Protein AF-A0A6N3X3S5-F1 (afdb_monomer_lite)

Sequence (82 aa):
DQRQLVSFDWPGFGDSDRPAIAYDAALLCSALRAVLSFLRTTNPGRITVVAAGHSASVALGLAAEWSGLWQKLVVVAPTWRG

Structure (mmCIF, N/CA/C/O backbone):
data_AF-A0A6N3X3S5-F1
#
_entry.id   AF-A0A6N3X3S5-F1
#
loop_
_atom_site.group_PDB
_atom_site.id
_atom_site.type_symbol
_atom_site.label_atom_id
_atom_site.label_alt_id
_atom_site.label_comp_id
_atom_site.label_asym_id
_atom_site.label_entity_id
_atom_site.label_seq_id
_atom_site.pdbx_PDB_ins_code
_atom_site.Cartn_x
_atom_site.Cartn_y
_atom_site.Cartn_z
_atom_site.occupancy
_atom_site.B_iso_or_equiv
_atom_site.auth_seq_id
_atom_site.auth_comp_id
_atom_site.auth_asym_id
_atom_site.auth_atom_id
_atom_site.pdbx_PDB_model_num
ATOM 1 N N . ASP A 1 1 ? -22.425 -3.693 10.446 1.00 72.56 1 ASP A N 1
ATOM 2 C CA . ASP A 1 1 ? -21.241 -2.850 10.178 1.00 72.56 1 ASP A CA 1
ATOM 3 C C . ASP A 1 1 ? -20.911 -2.819 8.698 1.00 72.56 1 ASP A C 1
ATOM 5 O O . ASP A 1 1 ? -20.496 -3.835 8.151 1.00 72.56 1 ASP A O 1
ATOM 9 N N . GLN A 1 2 ? -21.118 -1.679 8.037 1.00 82.81 2 GLN A N 1
ATOM 10 C CA . GLN A 1 2 ? -20.639 -1.472 6.668 1.00 82.81 2 GLN A CA 1
ATOM 11 C C . GLN A 1 2 ? -19.168 -1.045 6.701 1.00 82.81 2 GLN A C 1
ATOM 13 O O . GLN A 1 2 ? -18.768 -0.244 7.545 1.00 82.81 2 GLN A O 1
ATOM 18 N N . ARG A 1 3 ? -18.355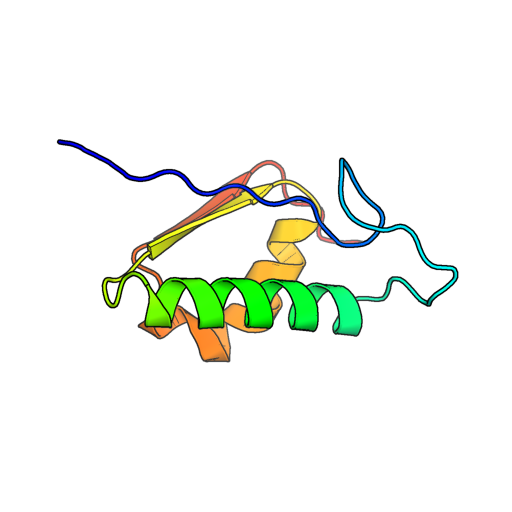 -1.589 5.793 1.00 87.94 3 ARG A N 1
ATOM 19 C CA . ARG A 1 3 ? -16.955 -1.194 5.601 1.00 87.94 3 ARG A CA 1
ATOM 20 C C . ARG A 1 3 ? -16.727 -0.893 4.130 1.00 87.94 3 ARG A C 1
ATOM 22 O O . ARG A 1 3 ? -17.196 -1.639 3.277 1.00 87.94 3 ARG A O 1
ATOM 29 N N . GLN A 1 4 ? -15.988 0.173 3.853 1.00 91.50 4 GLN A N 1
ATOM 30 C CA . GLN A 1 4 ? -15.502 0.468 2.513 1.00 91.50 4 GLN A CA 1
ATOM 31 C C . GLN A 1 4 ? -14.156 -0.231 2.319 1.00 91.50 4 GLN A C 1
ATOM 33 O O . GLN A 1 4 ? -13.257 -0.085 3.148 1.00 91.50 4 GLN A O 1
ATOM 38 N N . LEU A 1 5 ? -14.033 -0.996 1.239 1.00 93.75 5 LEU A N 1
ATOM 39 C CA . LEU A 1 5 ? -12.779 -1.613 0.827 1.00 93.75 5 LEU A CA 1
ATOM 40 C C . LEU A 1 5 ? -12.226 -0.837 -0.363 1.00 93.75 5 LEU A C 1
ATOM 42 O O . LEU A 1 5 ? -12.949 -0.579 -1.322 1.00 93.75 5 LEU A O 1
ATOM 46 N N . VAL A 1 6 ? -10.944 -0.494 -0.295 1.00 94.50 6 VAL A N 1
ATOM 47 C CA . VAL A 1 6 ? -10.203 0.076 -1.417 1.00 94.50 6 VAL A CA 1
ATOM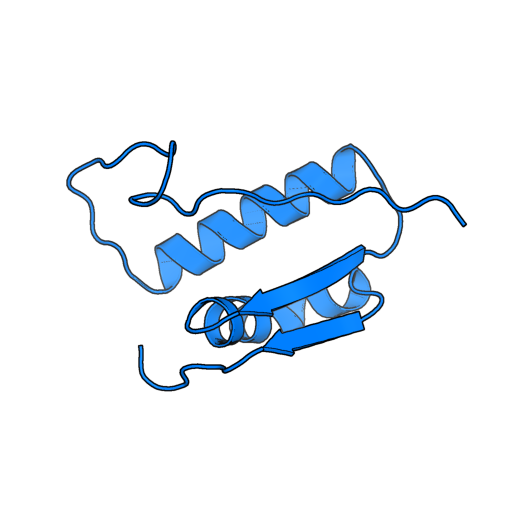 48 C C . VAL A 1 6 ? -8.976 -0.792 -1.646 1.00 94.50 6 VAL A C 1
ATOM 50 O O . VAL A 1 6 ? -8.190 -1.016 -0.727 1.00 94.50 6 VAL A O 1
ATOM 53 N N . SER A 1 7 ? -8.829 -1.275 -2.873 1.00 95.88 7 SER A N 1
ATOM 54 C CA . SER A 1 7 ? -7.614 -1.893 -3.396 1.00 95.88 7 SER A CA 1
ATOM 55 C C . SER A 1 7 ? -7.156 -1.095 -4.607 1.00 95.88 7 SER A C 1
ATOM 57 O O . SER A 1 7 ? -7.979 -0.507 -5.308 1.00 95.88 7 SER A O 1
ATOM 59 N N . PHE A 1 8 ? -5.854 -1.070 -4.850 1.00 95.88 8 PHE A N 1
ATOM 60 C CA . PHE A 1 8 ? -5.270 -0.405 -6.005 1.00 95.88 8 PHE A CA 1
ATOM 61 C C . PHE A 1 8 ? -4.138 -1.263 -6.558 1.00 95.88 8 PHE A C 1
ATOM 63 O O . PHE A 1 8 ? -3.512 -2.022 -5.812 1.00 95.88 8 PHE A O 1
ATOM 70 N N . ASP A 1 9 ? -3.877 -1.112 -7.849 1.00 97.12 9 ASP A N 1
ATOM 71 C CA . ASP A 1 9 ? -2.720 -1.717 -8.485 1.00 97.12 9 ASP A CA 1
ATOM 72 C C . ASP A 1 9 ? -1.501 -0.812 -8.323 1.00 97.12 9 ASP A C 1
ATOM 74 O O . ASP A 1 9 ? -1.576 0.408 -8.476 1.00 97.12 9 ASP A O 1
ATOM 78 N N . TRP A 1 10 ? -0.360 -1.409 -7.991 1.00 96.88 10 TRP A N 1
ATOM 79 C CA . TRP A 1 10 ? 0.906 -0.683 -7.959 1.00 96.88 10 TRP A CA 1
ATOM 80 C C . TRP A 1 10 ? 1.301 -0.247 -9.376 1.00 96.88 10 TRP A C 1
ATOM 82 O O . TRP A 1 10 ? 1.016 -0.979 -10.327 1.00 96.88 10 TRP A O 1
ATOM 92 N N . PRO A 1 11 ? 2.034 0.871 -9.544 1.00 96.62 11 PRO A N 1
ATOM 93 C CA . PRO A 1 11 ? 2.655 1.193 -10.826 1.00 96.62 11 PRO A CA 1
ATOM 94 C C . PRO A 1 11 ? 3.429 -0.018 -11.361 1.00 96.62 11 PRO A C 1
ATOM 96 O O . PRO A 1 11 ? 4.187 -0.633 -10.611 1.00 96.62 11 PRO A O 1
ATOM 99 N N . GLY A 1 12 ? 3.261 -0.366 -12.639 1.00 96.50 12 GLY A N 1
ATOM 100 C CA . GLY A 1 12 ? 3.885 -1.562 -13.219 1.00 96.50 12 GLY A CA 1
ATOM 101 C C . GLY A 1 12 ? 3.095 -2.870 -13.050 1.00 96.50 12 GLY A C 1
ATOM 102 O O . GLY A 1 12 ? 3.453 -3.869 -13.672 1.00 96.50 12 GLY A O 1
ATOM 103 N N . PHE A 1 13 ? 2.010 -2.891 -12.271 1.00 96.19 13 PHE A N 1
ATOM 104 C CA . PHE A 1 13 ? 1.217 -4.090 -11.969 1.00 96.19 13 PHE A CA 1
ATOM 105 C C . PHE A 1 13 ? -0.251 -3.929 -12.377 1.00 96.19 13 PHE A C 1
ATOM 107 O O . PHE A 1 13 ? -0.733 -2.815 -12.537 1.00 96.19 13 PHE A O 1
ATOM 114 N N . GLY A 1 14 ? -0.956 -5.056 -12.539 1.00 96.38 14 GLY A N 1
ATOM 115 C CA . GLY A 1 14 ? -2.404 -5.074 -12.788 1.00 96.38 14 GLY A CA 1
ATOM 116 C C . GLY A 1 14 ? -2.819 -4.173 -13.950 1.00 96.38 14 GLY A C 1
ATOM 117 O O . GLY A 1 14 ? -2.181 -4.217 -15.002 1.00 96.38 14 GLY A O 1
ATOM 118 N N . ASP A 1 15 ? -3.828 -3.338 -13.737 1.00 97.50 15 ASP A N 1
ATOM 119 C CA . ASP A 1 15 ? -4.339 -2.377 -14.718 1.00 97.50 15 ASP A CA 1
ATOM 120 C C . ASP A 1 15 ? -3.632 -1.008 -14.655 1.00 97.50 15 ASP A C 1
ATOM 122 O O . ASP A 1 15 ? -4.006 -0.082 -15.374 1.00 97.50 15 ASP A O 1
ATOM 126 N N . SER A 1 16 ? -2.594 -0.853 -13.822 1.00 97.69 16 SER A N 1
ATOM 127 C CA . SER A 1 16 ? -1.776 0.365 -13.804 1.00 97.69 16 SER A CA 1
ATOM 128 C C . SER A 1 16 ? -0.793 0.422 -14.971 1.00 97.69 16 SER A C 1
ATOM 130 O O . SER A 1 16 ? -0.264 -0.598 -15.426 1.00 97.69 16 SER A O 1
ATOM 132 N N . ASP A 1 17 ? -0.476 1.647 -15.397 1.00 96.94 17 ASP A N 1
ATOM 133 C CA . ASP A 1 17 ? 0.526 1.899 -16.429 1.00 96.94 17 ASP A CA 1
ATOM 134 C C . ASP A 1 17 ? 1.879 1.256 -16.088 1.00 96.94 17 ASP A C 1
ATOM 136 O O . ASP A 1 17 ? 2.319 1.204 -14.930 1.00 96.94 17 ASP A O 1
ATOM 140 N N . ARG A 1 18 ? 2.573 0.797 -17.136 1.00 97.50 18 ARG A N 1
ATOM 141 C CA . ARG A 1 18 ? 3.883 0.131 -17.042 1.00 97.50 18 ARG A CA 1
ATOM 142 C C . ARG A 1 18 ? 4.969 0.867 -17.839 1.00 97.50 18 ARG A C 1
ATOM 144 O O . ARG A 1 18 ? 5.498 0.309 -18.802 1.00 97.50 18 ARG A O 1
ATOM 151 N N . PRO A 1 19 ? 5.269 2.137 -17.514 1.00 96.50 19 PRO A N 1
ATOM 152 C CA . PRO A 1 19 ? 6.311 2.881 -18.209 1.00 96.50 19 PRO A CA 1
ATOM 153 C C . PRO A 1 19 ? 7.702 2.302 -17.912 1.00 96.50 19 PRO A C 1
ATOM 155 O O . PRO A 1 19 ? 7.942 1.710 -16.863 1.00 96.50 19 PRO A O 1
ATOM 158 N N . ALA A 1 20 ? 8.650 2.514 -18.825 1.00 97.25 20 ALA A N 1
ATOM 159 C CA . ALA A 1 20 ? 10.041 2.099 -18.648 1.00 97.25 20 ALA A CA 1
ATOM 160 C C . ALA A 1 20 ? 10.782 3.034 -17.668 1.00 97.25 20 ALA A C 1
ATOM 162 O O . ALA A 1 20 ? 11.573 3.882 -18.077 1.00 97.25 20 ALA A O 1
ATOM 163 N N . ILE A 1 21 ? 10.490 2.896 -16.374 1.00 95.94 21 ILE A N 1
ATOM 164 C CA . ILE A 1 21 ? 11.093 3.655 -15.269 1.00 95.94 21 ILE A CA 1
ATOM 165 C C . ILE A 1 21 ? 11.742 2.717 -14.246 1.00 95.94 21 ILE A C 1
ATOM 167 O O . ILE A 1 21 ? 11.543 1.502 -14.275 1.00 95.94 21 ILE A O 1
ATOM 171 N N . ALA A 1 22 ? 12.517 3.280 -13.320 1.00 96.44 22 ALA A N 1
ATOM 172 C CA . ALA A 1 22 ? 13.036 2.527 -12.185 1.00 96.44 22 ALA A CA 1
ATOM 173 C C . ALA A 1 22 ? 11.918 2.252 -11.165 1.00 96.44 22 ALA A C 1
ATOM 175 O O . ALA A 1 22 ? 11.320 3.183 -10.630 1.00 96.44 22 ALA A O 1
ATOM 176 N N . TYR A 1 23 ? 11.661 0.973 -10.883 1.00 94.62 23 TYR A N 1
ATOM 177 C CA . TYR A 1 23 ? 10.712 0.525 -9.861 1.00 94.62 23 TYR A CA 1
ATOM 178 C C . TYR A 1 23 ? 11.432 0.260 -8.539 1.00 94.62 23 TYR A C 1
ATOM 180 O O . TYR A 1 23 ? 11.608 -0.884 -8.129 1.00 94.62 23 TYR A O 1
ATOM 188 N N . ASP A 1 24 ? 11.901 1.331 -7.904 1.00 93.94 24 ASP A N 1
ATOM 189 C CA . ASP A 1 24 ? 12.606 1.267 -6.627 1.00 93.94 24 ASP A CA 1
ATOM 190 C C . ASP A 1 24 ? 11.681 1.519 -5.420 1.00 93.94 24 ASP A C 1
ATOM 192 O O . ASP A 1 24 ? 10.497 1.855 -5.542 1.00 93.94 24 ASP A O 1
ATOM 196 N N . ALA A 1 25 ? 12.232 1.359 -4.215 1.00 92.19 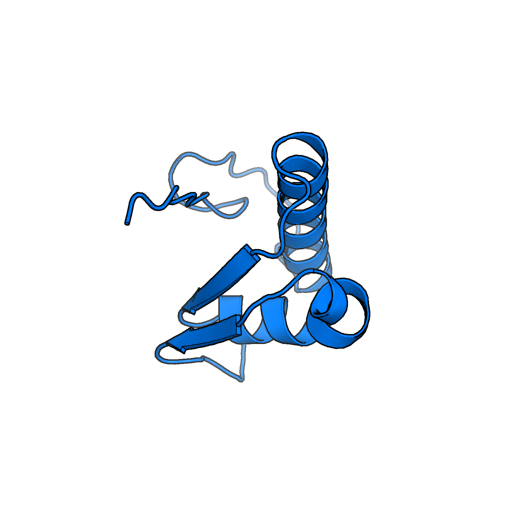25 ALA A N 1
ATOM 197 C CA . ALA A 1 25 ? 11.498 1.591 -2.974 1.00 92.19 25 ALA A CA 1
ATOM 198 C C . ALA A 1 25 ? 10.978 3.036 -2.848 1.00 92.19 25 ALA A C 1
ATOM 200 O O . ALA A 1 25 ? 9.927 3.256 -2.242 1.00 92.19 25 ALA A O 1
ATOM 201 N N . ALA A 1 26 ? 11.677 4.023 -3.421 1.00 94.44 26 ALA A N 1
ATOM 202 C CA . ALA A 1 26 ? 11.249 5.416 -3.373 1.00 94.44 26 ALA A CA 1
ATOM 203 C C . ALA A 1 26 ? 9.981 5.627 -4.212 1.00 94.44 26 ALA A C 1
ATOM 205 O O . ALA A 1 26 ? 9.044 6.279 -3.738 1.00 94.44 26 ALA A O 1
ATOM 206 N N . LEU A 1 27 ? 9.905 5.016 -5.399 1.00 96.00 27 LEU A N 1
ATOM 207 C CA . LEU A 1 27 ? 8.703 5.021 -6.229 1.00 96.00 27 LEU A CA 1
ATOM 208 C C . LEU A 1 27 ? 7.522 4.372 -5.499 1.00 96.00 27 LEU A C 1
ATOM 210 O O . LEU A 1 27 ? 6.450 4.973 -5.431 1.00 96.00 27 LEU A O 1
ATOM 214 N N . LEU A 1 28 ? 7.709 3.182 -4.920 1.00 95.25 28 LEU A N 1
ATOM 215 C CA . LEU A 1 28 ? 6.630 2.472 -4.222 1.00 95.25 28 LEU A CA 1
ATOM 216 C C . LEU A 1 28 ? 6.131 3.251 -2.994 1.00 95.25 28 LEU A C 1
ATOM 218 O O . LEU A 1 28 ? 4.924 3.405 -2.803 1.00 95.25 28 LEU A O 1
ATOM 222 N N . CYS A 1 29 ? 7.036 3.820 -2.195 1.00 96.06 29 CYS A N 1
ATOM 223 C CA . CYS A 1 29 ? 6.664 4.696 -1.082 1.00 96.06 29 CYS A CA 1
ATOM 224 C C . CYS A 1 29 ? 5.922 5.953 -1.562 1.00 96.06 29 CYS A C 1
ATOM 226 O O . CYS A 1 29 ? 4.951 6.372 -0.933 1.00 96.06 29 CYS A O 1
ATOM 228 N N . SER A 1 30 ? 6.342 6.552 -2.681 1.00 96.62 30 SER A N 1
ATOM 229 C CA . SER A 1 30 ? 5.652 7.700 -3.280 1.00 96.62 30 SER A CA 1
ATOM 230 C C . SER A 1 30 ? 4.236 7.337 -3.740 1.00 96.62 30 SER A C 1
ATOM 232 O O . SER A 1 30 ? 3.283 8.052 -3.426 1.00 96.62 30 SER A O 1
ATOM 234 N N . ALA A 1 31 ? 4.074 6.182 -4.393 1.00 96.75 31 ALA A N 1
ATOM 235 C CA . ALA A 1 31 ? 2.778 5.680 -4.838 1.00 96.75 31 ALA A CA 1
ATOM 236 C C . ALA A 1 31 ? 1.820 5.458 -3.656 1.00 96.75 31 ALA A C 1
ATOM 238 O O . ALA A 1 31 ? 0.698 5.967 -3.663 1.00 96.75 31 ALA A O 1
ATOM 239 N N . LEU A 1 32 ? 2.277 4.784 -2.593 1.00 96.69 32 LEU A N 1
ATOM 240 C CA . LEU A 1 32 ? 1.460 4.583 -1.395 1.00 96.69 32 LEU A CA 1
ATOM 241 C C . LEU A 1 32 ? 1.103 5.919 -0.726 1.00 96.69 32 LEU A C 1
ATOM 243 O O . LEU A 1 32 ? -0.049 6.120 -0.344 1.00 96.69 32 LEU A O 1
ATOM 247 N N . ARG A 1 33 ? 2.049 6.862 -0.630 1.00 96.88 33 ARG A N 1
ATOM 248 C CA . ARG A 1 33 ? 1.791 8.205 -0.086 1.00 96.88 33 ARG A CA 1
ATOM 249 C C . ARG A 1 33 ? 0.712 8.948 -0.881 1.00 96.88 33 ARG A C 1
ATOM 251 O O . ARG A 1 33 ? -0.149 9.591 -0.276 1.00 96.88 33 ARG A O 1
ATOM 258 N N . ALA A 1 34 ? 0.733 8.854 -2.209 1.00 96.44 34 ALA A N 1
ATOM 259 C CA . ALA A 1 34 ? -0.271 9.475 -3.069 1.00 96.44 34 ALA A CA 1
ATOM 260 C C . ALA A 1 34 ? -1.669 8.880 -2.825 1.00 96.44 34 ALA A C 1
ATOM 262 O O . ALA A 1 34 ? -2.624 9.630 -2.616 1.00 96.44 34 ALA A O 1
ATOM 263 N N . VAL A 1 35 ? -1.776 7.548 -2.747 1.00 95.25 35 VAL A N 1
ATOM 264 C CA . VAL A 1 35 ? -3.039 6.856 -2.434 1.00 95.25 35 VAL A CA 1
ATOM 265 C C . VAL A 1 35 ? -3.561 7.259 -1.054 1.00 95.25 35 VAL A C 1
ATOM 267 O O . VAL A 1 35 ? -4.721 7.643 -0.922 1.00 95.25 35 VAL A O 1
ATOM 270 N N . LEU A 1 36 ? -2.713 7.235 -0.022 1.00 94.38 36 LEU A N 1
ATOM 271 C CA . LEU A 1 36 ? -3.098 7.631 1.336 1.00 94.38 36 LEU A CA 1
ATOM 272 C C . LEU A 1 36 ? -3.550 9.099 1.406 1.00 94.38 36 LEU A C 1
ATOM 274 O O . LEU A 1 36 ? -4.518 9.415 2.098 1.00 94.38 36 LEU A O 1
ATOM 278 N N . SER A 1 37 ? -2.887 9.989 0.663 1.00 94.81 37 SER A N 1
ATOM 279 C CA . SER A 1 37 ? -3.272 11.402 0.577 1.00 94.81 37 SER A CA 1
ATOM 280 C C . SER A 1 37 ? -4.649 11.572 -0.064 1.00 94.81 37 SER A C 1
ATOM 282 O O . SER A 1 37 ? -5.477 12.306 0.468 1.00 94.81 37 SER A O 1
ATOM 284 N N . PHE A 1 38 ? -4.926 10.854 -1.155 1.00 93.94 38 PHE A N 1
ATOM 285 C CA . PHE A 1 38 ? -6.238 10.857 -1.805 1.00 93.94 38 PHE A CA 1
ATOM 286 C C . PHE A 1 38 ? -7.342 10.274 -0.908 1.00 93.94 38 PHE A C 1
ATOM 288 O O . PHE A 1 38 ? -8.443 10.817 -0.817 1.00 93.94 38 PHE A O 1
ATOM 295 N N . LEU A 1 39 ? -7.061 9.187 -0.188 1.00 92.31 39 LEU A N 1
ATOM 296 C CA . LEU A 1 39 ? -8.026 8.616 0.753 1.00 92.31 39 LEU A CA 1
ATOM 297 C C . LEU A 1 39 ? -8.348 9.584 1.890 1.00 92.31 39 LEU A C 1
ATOM 299 O O . LEU A 1 39 ? -9.502 9.703 2.280 1.00 92.31 39 LEU A O 1
ATOM 303 N N . ARG A 1 40 ? -7.361 10.341 2.374 1.00 90.75 40 ARG A N 1
ATOM 304 C CA . ARG A 1 40 ? -7.576 11.355 3.410 1.00 90.75 40 ARG A CA 1
ATOM 305 C C . ARG A 1 40 ? -8.486 12.499 2.947 1.00 90.75 40 ARG A C 1
ATOM 307 O O . ARG A 1 40 ? -9.217 13.041 3.773 1.00 90.75 40 ARG A O 1
ATOM 314 N N . THR A 1 41 ? -8.446 12.889 1.669 1.00 91.81 41 THR A N 1
ATOM 315 C CA . THR A 1 41 ? -9.328 13.955 1.151 1.00 91.81 41 THR A CA 1
ATOM 316 C C . THR A 1 41 ? -10.760 13.474 0.943 1.00 91.81 41 THR A C 1
ATOM 318 O O . THR A 1 41 ? -11.691 14.259 1.098 1.00 91.81 41 THR A O 1
ATOM 321 N N . THR A 1 42 ? -10.945 12.193 0.621 1.00 88.62 42 THR A N 1
ATOM 322 C CA . THR A 1 42 ? -12.261 11.592 0.355 1.00 88.62 42 THR A CA 1
ATOM 323 C C . THR A 1 42 ? -12.926 11.017 1.608 1.00 88.62 42 THR A C 1
ATOM 325 O O . THR A 1 42 ? -14.152 10.993 1.694 1.00 88.62 42 THR A O 1
ATOM 328 N N . ASN A 1 43 ? -12.140 10.584 2.598 1.00 83.69 43 ASN A N 1
ATOM 329 C CA . ASN A 1 43 ? -12.609 10.037 3.865 1.00 83.69 43 ASN A CA 1
ATOM 330 C C . ASN A 1 43 ? -11.639 10.408 5.010 1.00 83.69 43 ASN A C 1
ATOM 332 O O . ASN A 1 43 ? -10.590 9.781 5.164 1.00 83.69 43 ASN A O 1
ATOM 336 N N . PRO A 1 44 ? -11.974 11.401 5.855 1.00 79.94 44 PRO A N 1
ATOM 337 C CA . PRO A 1 44 ? -11.061 11.912 6.880 1.00 79.94 44 PRO A CA 1
ATOM 338 C C . PRO A 1 44 ? -10.877 10.974 8.091 1.00 79.94 44 PRO A C 1
ATOM 340 O O . PRO A 1 44 ? -10.161 11.323 9.031 1.00 79.94 44 PRO A O 1
ATOM 343 N N . GLY A 1 45 ? -11.531 9.808 8.114 1.00 88.38 45 GLY A N 1
ATOM 344 C CA . GLY A 1 45 ? -11.416 8.833 9.197 1.00 88.38 45 GLY A CA 1
ATOM 345 C C . GLY A 1 45 ? -10.080 8.082 9.220 1.00 88.38 45 GLY A C 1
ATOM 346 O O . GLY A 1 45 ? -9.336 8.038 8.241 1.00 88.38 45 GLY A O 1
ATOM 347 N N . ARG A 1 46 ? -9.784 7.430 10.354 1.00 93.06 46 ARG A N 1
ATOM 348 C CA . ARG A 1 46 ? -8.652 6.494 10.431 1.00 93.06 46 ARG A CA 1
ATOM 349 C C . ARG A 1 46 ? -8.935 5.265 9.568 1.00 93.06 46 ARG A C 1
ATOM 351 O O . ARG A 1 46 ? -10.043 4.734 9.591 1.00 93.06 46 ARG A O 1
ATOM 358 N N . ILE A 1 47 ? -7.919 4.773 8.871 1.00 93.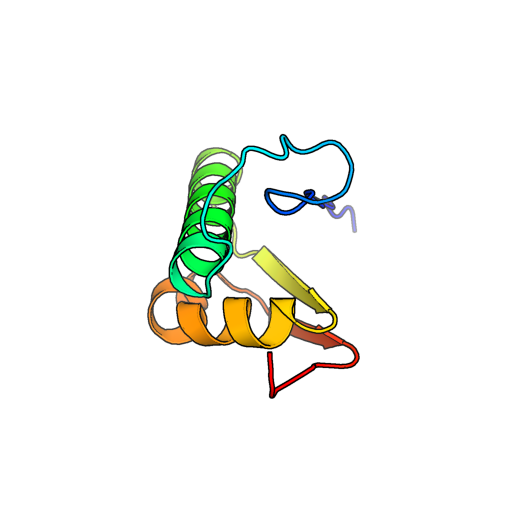94 47 ILE A N 1
ATOM 359 C CA . ILE A 1 47 ? -8.036 3.647 7.934 1.00 93.94 47 ILE A CA 1
ATOM 360 C C . ILE A 1 47 ? -7.321 2.401 8.452 1.00 93.94 47 ILE A C 1
ATOM 362 O O . ILE A 1 47 ? -6.302 2.486 9.132 1.00 93.94 47 ILE A O 1
ATOM 366 N N . THR A 1 48 ? -7.830 1.216 8.128 1.00 95.38 48 THR A N 1
ATOM 367 C CA . THR A 1 48 ? -7.072 -0.026 8.334 1.00 95.38 48 THR A CA 1
ATOM 368 C C . THR A 1 48 ? -6.250 -0.311 7.086 1.00 95.38 48 THR A C 1
ATOM 370 O O . THR A 1 48 ? -6.811 -0.424 6.001 1.00 95.38 48 THR A O 1
ATOM 373 N N . VAL A 1 49 ? -4.935 -0.443 7.242 1.00 96.12 49 VAL A N 1
ATOM 374 C CA . VAL A 1 49 ? -4.019 -0.792 6.152 1.00 96.12 49 VAL A CA 1
ATOM 375 C C . VAL A 1 49 ? -3.802 -2.298 6.158 1.00 96.12 49 VAL A C 1
ATOM 377 O O . VAL A 1 49 ? -3.435 -2.864 7.187 1.00 96.12 49 VAL A O 1
ATOM 380 N N . VAL A 1 50 ? -4.019 -2.944 5.013 1.00 97.31 50 VAL A N 1
ATOM 381 C CA . VAL A 1 50 ? -3.708 -4.361 4.797 1.00 97.31 50 VAL A CA 1
ATOM 382 C C . VAL A 1 50 ? -2.617 -4.439 3.737 1.00 97.31 50 VAL A C 1
ATOM 384 O O . VAL A 1 50 ? -2.849 -4.068 2.592 1.00 97.31 50 VAL A O 1
ATOM 387 N N . ALA A 1 51 ? -1.428 -4.891 4.127 1.00 96.69 51 ALA A N 1
ATOM 388 C CA . ALA A 1 51 ? -0.252 -4.948 3.269 1.00 96.69 51 ALA A CA 1
ATOM 389 C C . ALA A 1 51 ? 0.242 -6.397 3.142 1.00 96.69 51 ALA A C 1
ATOM 391 O O . ALA A 1 51 ? 0.612 -7.030 4.132 1.00 96.69 51 ALA A O 1
ATOM 392 N N . ALA A 1 52 ? 0.234 -6.934 1.924 1.00 95.81 52 ALA A N 1
ATOM 393 C CA . ALA A 1 52 ? 0.653 -8.301 1.629 1.00 95.81 52 ALA A CA 1
ATOM 394 C C . ALA A 1 52 ? 2.004 -8.349 0.896 1.00 95.81 52 ALA A C 1
ATOM 396 O O . ALA A 1 52 ? 2.292 -7.501 0.043 1.00 95.81 52 ALA A O 1
ATOM 397 N N . GLY A 1 53 ? 2.831 -9.351 1.202 1.00 95.00 53 GLY A N 1
ATOM 398 C CA . GLY A 1 53 ? 4.113 -9.555 0.525 1.00 95.00 53 GLY A CA 1
ATOM 399 C C . GLY A 1 53 ? 5.039 -8.345 0.648 1.00 95.00 53 GLY A C 1
ATOM 400 O O . GLY A 1 53 ? 5.277 -7.839 1.746 1.00 95.00 53 GLY A O 1
ATOM 401 N N . HIS A 1 54 ? 5.532 -7.858 -0.492 1.00 93.62 54 HIS A N 1
ATOM 402 C CA . HIS A 1 54 ? 6.491 -6.752 -0.550 1.00 93.62 54 HIS A CA 1
ATOM 403 C C . HIS A 1 54 ? 5.904 -5.415 -0.070 1.00 93.62 54 HIS A C 1
ATOM 405 O O . HIS A 1 54 ? 6.610 -4.585 0.503 1.00 93.62 54 HIS A O 1
ATOM 411 N N . SER A 1 55 ? 4.586 -5.226 -0.208 1.00 95.31 55 SER A N 1
ATOM 412 C CA . SER A 1 55 ? 3.924 -4.000 0.254 1.00 95.31 55 SER A CA 1
ATOM 413 C C . SER A 1 55 ? 3.996 -3.801 1.771 1.00 95.31 55 SER A C 1
ATOM 415 O O . SER A 1 55 ? 3.846 -2.675 2.238 1.00 95.31 55 SER A O 1
ATOM 417 N N . ALA A 1 56 ? 4.268 -4.857 2.551 1.00 95.75 56 ALA A N 1
ATOM 418 C CA . ALA A 1 56 ? 4.455 -4.747 3.996 1.00 95.75 56 ALA A CA 1
ATOM 419 C C . ALA A 1 56 ? 5.644 -3.840 4.348 1.00 95.75 56 ALA A C 1
ATOM 421 O O . ALA A 1 56 ? 5.515 -2.966 5.205 1.00 95.75 56 ALA A O 1
ATOM 422 N N . SER A 1 57 ? 6.769 -4.000 3.648 1.00 94.00 57 SER A N 1
ATOM 423 C CA . SER A 1 57 ? 7.972 -3.183 3.839 1.00 94.00 57 SER A CA 1
ATOM 424 C C . SER A 1 57 ? 7.733 -1.731 3.418 1.00 94.00 57 SER A C 1
ATOM 426 O O . SER A 1 57 ? 8.126 -0.812 4.133 1.00 94.00 57 SER A O 1
ATOM 428 N N . VAL A 1 58 ? 7.002 -1.517 2.317 1.00 95.38 58 VAL A N 1
ATOM 429 C CA . VAL A 1 58 ? 6.603 -0.178 1.847 1.00 95.38 58 VAL A CA 1
ATOM 430 C C . VAL A 1 58 ? 5.700 0.519 2.870 1.00 95.38 58 VAL A C 1
ATOM 432 O O . VAL A 1 58 ? 5.951 1.665 3.239 1.00 95.38 58 VAL A O 1
ATOM 435 N N . ALA A 1 59 ? 4.677 -0.178 3.380 1.00 95.75 59 ALA A N 1
ATOM 436 C CA . ALA A 1 59 ? 3.791 0.358 4.407 1.00 95.75 59 ALA A CA 1
ATOM 437 C C . ALA A 1 59 ? 4.579 0.725 5.669 1.00 95.75 59 ALA A C 1
ATOM 439 O O . ALA A 1 59 ? 4.500 1.861 6.127 1.00 95.75 59 ALA A O 1
ATOM 440 N N . LEU A 1 60 ? 5.400 -0.189 6.194 1.00 94.19 60 LEU A N 1
ATOM 441 C CA . LEU A 1 60 ? 6.226 0.066 7.378 1.00 94.19 60 LEU A CA 1
ATOM 442 C C . LEU A 1 60 ? 7.201 1.235 7.186 1.00 94.19 60 LEU A C 1
ATOM 444 O O . LEU A 1 60 ? 7.365 2.027 8.112 1.00 94.19 60 LEU A O 1
ATOM 448 N N . GLY A 1 61 ? 7.774 1.398 5.990 1.00 93.44 61 GLY A N 1
ATOM 449 C CA . GLY A 1 61 ? 8.622 2.542 5.646 1.00 93.44 61 GLY A CA 1
ATOM 450 C C . GLY A 1 61 ? 7.914 3.897 5.773 1.00 93.44 61 GLY A C 1
ATOM 451 O O . GLY A 1 61 ? 8.563 4.905 6.040 1.00 93.44 61 GLY A O 1
ATOM 452 N N . LEU A 1 62 ? 6.583 3.925 5.657 1.00 95.31 62 LEU A N 1
ATOM 453 C CA . LEU A 1 62 ? 5.758 5.121 5.847 1.00 95.31 62 LEU A CA 1
ATOM 454 C C . LEU A 1 62 ? 5.128 5.227 7.243 1.00 95.31 62 LEU A C 1
ATOM 456 O O . LEU A 1 62 ? 4.509 6.246 7.548 1.00 95.31 62 LEU A O 1
ATOM 460 N N . ALA A 1 63 ? 5.272 4.223 8.113 1.00 93.50 63 ALA A N 1
ATOM 461 C CA . ALA A 1 63 ? 4.569 4.182 9.397 1.00 93.50 63 ALA A CA 1
ATOM 462 C C . ALA A 1 63 ? 4.920 5.363 10.314 1.00 93.50 63 ALA A C 1
ATOM 464 O O . ALA A 1 63 ? 4.040 5.893 10.992 1.00 93.50 63 ALA A O 1
ATOM 465 N N . ALA A 1 64 ? 6.176 5.817 10.314 1.00 93.06 64 ALA A N 1
ATOM 466 C CA . ALA A 1 64 ? 6.592 6.969 11.117 1.00 93.06 64 ALA A CA 1
ATOM 467 C C . ALA A 1 64 ? 5.836 8.256 10.736 1.00 93.06 64 ALA A C 1
ATOM 469 O O . ALA A 1 64 ? 5.502 9.055 11.604 1.00 93.06 64 ALA A O 1
ATOM 470 N N . GLU A 1 65 ? 5.524 8.428 9.450 1.00 94.06 65 GLU A N 1
ATOM 471 C CA . GLU A 1 65 ? 4.829 9.603 8.913 1.00 94.06 65 GLU A CA 1
ATOM 472 C C . GLU A 1 65 ? 3.296 9.429 8.942 1.00 94.06 65 GLU A C 1
ATOM 474 O O . GLU A 1 65 ? 2.565 10.389 9.177 1.00 94.06 65 GLU A O 1
ATOM 479 N N . TRP A 1 66 ? 2.790 8.203 8.754 1.00 93.56 66 TRP A N 1
ATOM 480 C CA . TRP A 1 66 ? 1.368 7.944 8.484 1.00 93.56 66 TRP A CA 1
ATOM 481 C C . TRP A 1 66 ? 0.612 7.185 9.583 1.00 93.56 66 TRP A C 1
ATOM 483 O O . TRP A 1 66 ? -0.618 7.113 9.524 1.00 93.56 66 TRP A O 1
ATOM 493 N N . SER A 1 67 ? 1.284 6.660 10.614 1.00 90.44 67 SER A N 1
ATOM 494 C CA . SER A 1 67 ? 0.638 5.858 11.674 1.00 90.44 67 SER A CA 1
ATOM 495 C C . SER A 1 67 ? -0.475 6.593 12.430 1.00 90.44 67 SER A C 1
ATOM 497 O O . SER A 1 67 ? -1.415 5.948 12.895 1.00 90.44 67 SER A O 1
ATOM 499 N N . GLY A 1 68 ? -0.445 7.930 12.489 1.00 91.38 68 GLY A N 1
ATOM 500 C CA . GLY A 1 68 ? -1.535 8.735 13.053 1.00 91.38 68 GLY A CA 1
ATOM 501 C C . GLY A 1 68 ? -2.874 8.569 12.316 1.00 91.38 68 GLY A C 1
ATOM 502 O O . GLY A 1 68 ? -3.934 8.651 12.936 1.00 91.38 68 GLY A O 1
ATOM 503 N N . LEU A 1 69 ? -2.843 8.266 11.013 1.00 90.44 69 LEU A N 1
ATOM 504 C CA . LEU A 1 69 ? -4.040 8.010 10.202 1.00 90.44 69 LEU A CA 1
ATOM 505 C C . LEU A 1 69 ? -4.470 6.543 10.208 1.00 90.44 69 LEU A C 1
ATOM 507 O O . LEU A 1 69 ? -5.571 6.222 9.765 1.00 90.44 69 LEU A O 1
ATOM 511 N N . TRP A 1 70 ? -3.635 5.628 10.687 1.00 93.62 70 TRP A N 1
ATOM 512 C CA . TRP A 1 70 ? -3.961 4.209 10.653 1.00 93.62 70 TRP A CA 1
ATOM 513 C C . TRP A 1 70 ? -4.721 3.807 11.899 1.00 93.62 70 TRP A C 1
ATOM 515 O O . TRP A 1 70 ? -4.252 4.040 13.004 1.00 93.62 70 TRP A O 1
ATOM 525 N N . GLN A 1 71 ? -5.860 3.143 11.743 1.00 94.81 71 GLN A N 1
ATOM 526 C CA . GLN A 1 71 ? -6.544 2.450 12.828 1.00 94.81 71 GLN A CA 1
ATOM 527 C C . GLN A 1 71 ? -5.811 1.162 13.210 1.00 94.81 71 GLN A C 1
ATOM 529 O O . GLN A 1 71 ? -5.674 0.866 14.396 1.00 94.81 71 GLN A O 1
ATOM 534 N N . LYS A 1 72 ? -5.359 0.405 12.203 1.00 95.75 72 LYS A N 1
ATOM 535 C CA . LYS A 1 72 ? -4.593 -0.841 12.319 1.00 95.75 72 LYS A CA 1
ATOM 536 C C . LYS A 1 72 ? -3.700 -0.998 11.086 1.00 95.75 72 LYS A C 1
ATOM 538 O O . LYS A 1 72 ? -4.101 -0.590 9.998 1.00 95.75 72 LYS A O 1
ATOM 543 N N . LEU A 1 73 ? -2.548 -1.642 11.255 1.00 95.88 73 LEU A N 1
ATOM 544 C CA . LEU A 1 73 ? -1.749 -2.197 10.163 1.00 95.88 73 LEU A CA 1
ATOM 545 C C . LEU A 1 73 ? -1.798 -3.723 10.269 1.00 95.88 73 LEU A C 1
ATOM 547 O O . LEU A 1 73 ? -1.453 -4.283 11.308 1.00 95.88 73 LEU A O 1
ATOM 551 N N . VAL A 1 74 ? -2.231 -4.385 9.203 1.00 97.00 74 VAL A N 1
ATOM 552 C CA . VAL A 1 74 ? -2.243 -5.841 9.067 1.00 97.00 74 VAL A CA 1
ATOM 553 C C . VAL A 1 74 ? -1.246 -6.210 7.979 1.00 97.00 74 VAL A C 1
ATOM 555 O O . VAL A 1 74 ? -1.402 -5.790 6.835 1.00 97.00 74 VAL A O 1
ATOM 558 N N . VAL A 1 75 ? -0.230 -6.994 8.332 1.00 96.25 75 VAL A N 1
ATOM 559 C CA . VAL A 1 75 ? 0.756 -7.515 7.377 1.00 96.25 75 VAL A CA 1
ATOM 560 C C . VAL A 1 75 ? 0.495 -8.993 7.107 1.00 96.25 75 VAL A C 1
ATOM 562 O O . VAL A 1 75 ? 0.280 -9.766 8.039 1.00 96.25 75 VAL A O 1
ATOM 565 N N . VAL A 1 76 ? 0.494 -9.390 5.834 1.00 96.94 76 VAL A N 1
ATOM 566 C CA . VAL A 1 76 ? 0.185 -10.763 5.402 1.00 96.94 76 VAL A CA 1
ATOM 567 C C . VAL A 1 76 ? 1.345 -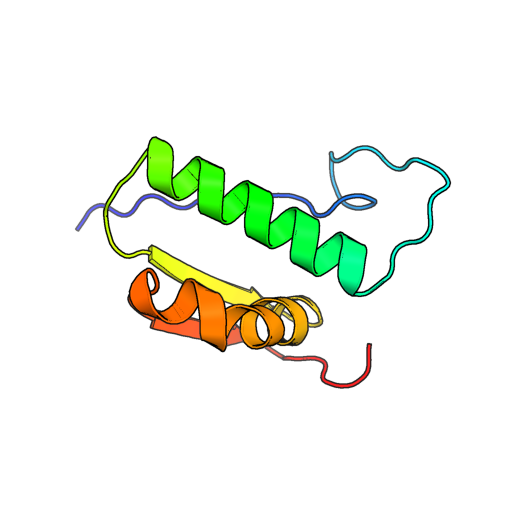11.312 4.580 1.00 96.94 76 VAL A C 1
ATOM 569 O O . VAL A 1 76 ? 1.701 -10.728 3.561 1.00 96.94 76 VAL A O 1
ATOM 572 N N . ALA A 1 77 ? 1.925 -12.435 5.017 1.00 95.81 77 ALA A N 1
ATOM 573 C CA . ALA A 1 77 ? 3.059 -13.092 4.353 1.00 95.81 77 ALA A CA 1
ATOM 574 C C . ALA A 1 77 ? 4.154 -12.099 3.879 1.00 95.81 77 ALA A C 1
ATOM 576 O O . ALA A 1 77 ? 4.458 -12.048 2.687 1.00 95.81 77 ALA A O 1
ATOM 577 N N . PRO A 1 78 ? 4.697 -11.253 4.778 1.00 93.31 78 PRO A N 1
ATOM 578 C CA . PRO A 1 78 ? 5.588 -10.160 4.397 1.00 93.31 78 PRO A CA 1
ATOM 579 C C . PRO A 1 78 ? 6.903 -10.669 3.795 1.00 93.31 78 PRO A C 1
ATOM 581 O O . PRO A 1 78 ? 7.486 -11.638 4.286 1.00 93.31 78 PRO A O 1
ATOM 584 N N . THR A 1 79 ? 7.407 -9.974 2.772 1.00 88.12 79 THR A N 1
ATOM 585 C CA . THR A 1 79 ? 8.757 -10.195 2.237 1.00 88.12 79 THR A CA 1
ATOM 586 C C . THR A 1 79 ? 9.672 -9.037 2.642 1.00 88.12 79 THR A C 1
ATOM 588 O O . THR A 1 79 ? 9.511 -7.896 2.215 1.00 88.12 79 THR A O 1
ATOM 591 N N . TRP A 1 80 ? 10.638 -9.333 3.515 1.00 77.31 80 TRP A N 1
ATOM 592 C CA . TRP A 1 80 ? 11.529 -8.332 4.126 1.00 77.31 80 TRP A CA 1
ATOM 593 C C . TRP A 1 80 ? 12.743 -7.969 3.266 1.00 77.31 80 TRP A C 1
ATOM 595 O O . TRP A 1 80 ? 13.384 -6.949 3.490 1.00 77.31 80 TRP A O 1
ATOM 605 N N . ARG A 1 81 ? 13.074 -8.832 2.300 1.00 64.88 81 ARG A N 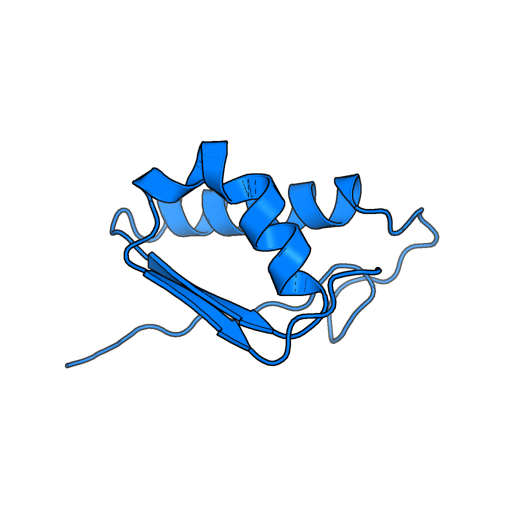1
ATOM 606 C CA . ARG A 1 81 ? 14.123 -8.629 1.299 1.00 64.88 81 ARG A CA 1
ATOM 607 C C . ARG A 1 81 ? 13.471 -8.445 -0.064 1.00 64.88 81 ARG A C 1
ATOM 609 O O . ARG A 1 81 ? 13.332 -9.419 -0.800 1.00 64.88 81 ARG A O 1
ATOM 616 N N . GLY A 1 82 ? 13.040 -7.233 -0.371 1.00 55.12 82 GLY A N 1
ATOM 617 C CA . GLY A 1 82 ? 12.754 -6.844 -1.748 1.00 55.12 82 GLY A CA 1
ATOM 618 C C . GLY A 1 82 ? 13.392 -5.513 -2.066 1.00 55.12 82 GLY A C 1
ATOM 619 O O . GLY A 1 82 ? 13.839 -4.847 -1.105 1.00 55.12 82 GLY A O 1
#

Secondary structure (DSSP, 8-state):
--------PPTTSTTS---SS---HHHHHHHHHHHHHHHHHH--S-EEEEEETTHHHHHHHHHHHHGGGEEEEEEES--S--

pLDDT: mean 92.89, std 6.87, range [55.12, 97.69]

Organism: NCBI:txid1608213

Foldseek 3Di:
DDDDDDDDAQACDDPHDPDPDDPDLVSRLVRVVVVLVVCCVVPVAAAAAEAEEARLCSVVVCCVPCVVSHPYYHYHPYDPDD

Radius of gyration: 12.98 Å; chains: 1; bounding box: 35×27×32 Å

InterPro domains:
  IPR000073 Alpha/beta hydrolase fold-1 [PF12697] (5-78)
  IPR029058 Alpha/Beta hydrolase fold [G3DSA:3.40.50.1820] (1-82)
  IPR029058 Alpha/Beta hydrolase fold [SSF53474] (5-81)